Protein AF-A2BXQ2-F1 (afdb_monomer)

Nearest PDB structures (foldseek):
  4jg4-assembly1_A  TM=8.220E-01  e=1.519E-06  Bacillus subtilis
  1a6f-assembly1_A  TM=8.196E-01  e=1.125E-05  Bacillus subtilis
  7uo5-assembly1_A  TM=8.540E-01  e=4.092E-05  Escherichia coli
  8ovf-assembly1_B  TM=4.766E-01  e=2.556E+00  Homo sapiens
  8emh-assembly1_F  TM=3.562E-01  e=4.017E+00  Acinetobacter sp. NEB 394

Radius of gyration: 14.32 Å; Cα contacts (8 Å, |Δi|>4): 180; chains: 1; bounding box: 38×28×38 Å

Solvent-accessible surface area (backbone atoms only — not comparable to full-atom values): 7393 Å² total; per-residue (Å²): 112,80,80,54,76,64,36,52,51,73,60,71,70,54,52,54,47,38,75,74,63,34,53,74,49,81,56,95,52,37,33,41,33,41,22,73,51,60,49,70,61,36,47,75,68,75,41,77,68,55,53,47,28,38,22,43,35,77,47,70,49,65,74,55,37,81,50,64,66,58,49,50,50,53,48,40,53,55,46,37,54,47,58,76,72,50,60,75,90,68,34,75,42,44,33,33,40,40,37,39,50,44,64,63,98,61,93,90,40,67,68,59,50,49,53,52,51,50,49,51,43,60,74,66,45,77,74,72,126

pLDDT: mean 88.15, std 9.8, range [51.59, 97.62]

Sequence (129 aa):
MALPKAMRLKGHRTFDYIHKNSEKYYGKLMTFKIARSNPKILISHKNFNSLNNFKIAIAISKKVSKKAVVRNKIRRLLQDYFLKNFRKDKNHKPYWLLVNLKSSDSCNYESKLLQEFQHLIFKSGLLND

InterPro domains:
  IPR000100 Ribonuclease P [MF_00227] (3-127)
  IPR000100 Ribonuclease P [PF00825] (3-122)
  IPR000100 Ribonuclease P [PTHR33992] (2-109)
  IPR000100 Ribonuclease P [TIGR00188] (26-123)
  IPR014721 Small ribosomal subunit protein uS5 domain 2-type fold, subgroup [G3DSA:3.30.230.10] (1-128)
  IPR020568 Ribosomal protein uS5 domain 2-type superfamily [SSF54211] (1-127)

Structure (mmCIF, N/CA/C/O backbone):
data_AF-A2BXQ2-F1
#
_entry.id   AF-A2BXQ2-F1
#
loop_
_atom_site.group_PDB
_atom_site.id
_atom_site.type_symbol
_atom_site.label_atom_id
_atom_site.label_alt_id
_atom_site.label_comp_id
_atom_site.label_asym_id
_atom_site.label_entity_id
_atom_site.label_seq_id
_atom_site.pdbx_PDB_ins_code
_atom_site.Cartn_x
_atom_site.Cartn_y
_atom_site.Cartn_z
_atom_site.occupancy
_atom_site.B_iso_or_equiv
_atom_site.auth_seq_id
_atom_site.auth_comp_id
_atom_site.auth_asym_id
_atom_site.auth_atom_id
_atom_site.pdbx_PDB_model_num
ATOM 1 N N . MET A 1 1 ? 11.908 -16.277 0.847 1.00 65.25 1 MET A N 1
ATOM 2 C CA . MET A 1 1 ? 10.710 -17.151 1.012 1.00 65.25 1 MET A CA 1
ATOM 3 C C . MET A 1 1 ? 9.428 -16.439 0.561 1.00 65.25 1 MET A C 1
ATOM 5 O O . MET A 1 1 ? 9.457 -15.231 0.368 1.00 65.25 1 MET A O 1
ATOM 9 N N . ALA A 1 2 ? 8.307 -17.148 0.358 1.00 83.12 2 ALA A N 1
ATOM 10 C CA . ALA A 1 2 ? 7.007 -16.511 0.093 1.00 83.12 2 ALA A CA 1
ATOM 11 C C . ALA A 1 2 ? 6.249 -16.232 1.404 1.00 83.12 2 ALA A C 1
ATOM 13 O O . ALA A 1 2 ? 6.261 -17.066 2.306 1.00 83.12 2 ALA A O 1
ATOM 14 N N . LEU A 1 3 ? 5.533 -15.102 1.488 1.00 88.00 3 LEU A N 1
ATOM 15 C CA . LEU A 1 3 ? 4.694 -14.760 2.648 1.00 88.00 3 LEU A CA 1
ATOM 16 C C . LEU A 1 3 ? 3.687 -15.892 2.955 1.00 88.00 3 LEU A C 1
ATOM 18 O O . LEU A 1 3 ? 2.972 -16.286 2.029 1.00 88.00 3 LEU A O 1
ATOM 22 N N . PRO A 1 4 ? 3.573 -16.418 4.190 1.00 88.94 4 PRO A N 1
ATOM 23 C CA . PRO A 1 4 ? 2.600 -17.458 4.534 1.00 88.94 4 PRO A CA 1
ATOM 24 C C . PRO A 1 4 ? 1.153 -17.026 4.278 1.00 88.94 4 PRO A C 1
ATOM 26 O O . PRO A 1 4 ? 0.812 -15.855 4.434 1.00 88.94 4 PRO A O 1
ATOM 29 N N . LYS A 1 5 ? 0.270 -17.971 3.918 1.00 87.56 5 LYS A N 1
ATOM 30 C CA . LYS A 1 5 ? -1.137 -17.678 3.571 1.00 87.56 5 LYS A CA 1
ATOM 31 C C . LYS A 1 5 ? -1.878 -16.926 4.686 1.00 87.56 5 LYS A C 1
ATOM 33 O O . LYS A 1 5 ? -2.606 -15.989 4.376 1.00 87.56 5 LYS A O 1
ATOM 38 N N . ALA A 1 6 ? -1.636 -17.279 5.950 1.00 86.50 6 ALA A N 1
ATOM 39 C CA . ALA A 1 6 ? -2.252 -16.644 7.119 1.00 86.50 6 ALA A CA 1
ATOM 40 C C . ALA A 1 6 ? -1.913 -15.146 7.261 1.00 86.50 6 ALA A C 1
ATOM 42 O O . ALA A 1 6 ? -2.723 -14.374 7.766 1.00 86.50 6 ALA A O 1
ATOM 43 N N . MET A 1 7 ? -0.753 -14.722 6.757 1.00 89.50 7 MET A N 1
ATOM 44 C CA . MET A 1 7 ? -0.264 -13.342 6.854 1.00 89.50 7 MET A CA 1
ATOM 45 C C . MET A 1 7 ? -0.556 -12.525 5.590 1.00 89.50 7 MET A C 1
ATOM 47 O O . MET A 1 7 ? -0.261 -11.336 5.540 1.00 89.50 7 MET A O 1
ATOM 51 N N . ARG A 1 8 ? -1.115 -13.138 4.538 1.00 91.31 8 ARG A N 1
ATOM 52 C CA . ARG A 1 8 ? -1.452 -12.434 3.294 1.00 91.31 8 ARG A CA 1
ATOM 53 C C . ARG A 1 8 ? -2.752 -11.661 3.475 1.00 91.31 8 ARG A C 1
ATOM 55 O O . ARG A 1 8 ? -3.802 -12.263 3.697 1.00 91.31 8 ARG A O 1
ATOM 62 N N . LEU A 1 9 ? -2.697 -10.351 3.276 1.00 91.56 9 LEU A N 1
ATOM 63 C CA . LEU A 1 9 ? -3.893 -9.536 3.101 1.00 91.56 9 LEU A CA 1
ATOM 64 C C . LEU A 1 9 ? -4.362 -9.592 1.635 1.00 91.56 9 LEU A C 1
ATOM 66 O O . LEU A 1 9 ? -3.551 -9.449 0.716 1.00 91.56 9 LEU A O 1
ATOM 70 N N . LYS A 1 10 ? -5.659 -9.831 1.408 1.00 88.56 10 LYS A N 1
ATOM 71 C CA . LYS A 1 10 ? -6.259 -9.979 0.073 1.00 88.56 10 LYS A CA 1
ATOM 72 C C . LYS A 1 10 ? -7.701 -9.472 0.042 1.00 88.56 10 LYS A C 1
ATOM 74 O O . LYS A 1 10 ? -8.412 -9.601 1.030 1.00 88.56 10 LYS A O 1
ATOM 79 N N . GLY A 1 11 ? -8.144 -9.063 -1.148 1.00 89.69 11 GLY A N 1
ATOM 80 C CA . GLY A 1 11 ? -9.542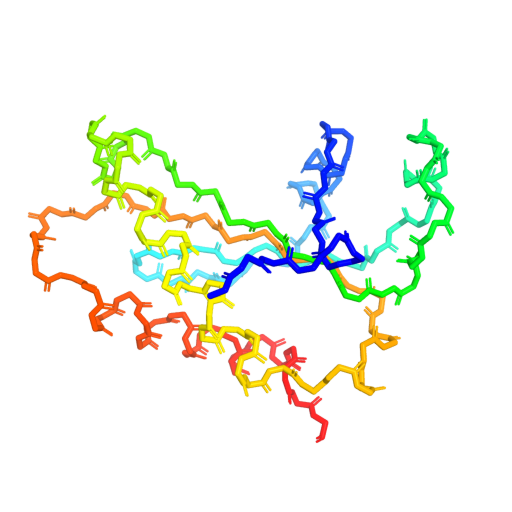 -8.749 -1.456 1.00 89.69 11 GLY A CA 1
ATOM 81 C C . GLY A 1 11 ? -9.806 -7.248 -1.518 1.00 89.69 11 GLY A C 1
ATOM 82 O O . GLY A 1 11 ? -9.347 -6.502 -0.657 1.00 89.69 11 GLY A O 1
ATOM 83 N N . HIS A 1 12 ? -10.559 -6.810 -2.530 1.00 92.19 12 HIS A N 1
ATOM 84 C CA . HIS A 1 12 ? -10.871 -5.396 -2.779 1.00 92.19 12 HIS A CA 1
ATOM 85 C C . HIS A 1 12 ? -11.418 -4.688 -1.532 1.00 92.19 12 HIS A C 1
ATOM 87 O O . HIS A 1 12 ? -10.875 -3.672 -1.113 1.00 92.19 12 HIS A O 1
ATOM 93 N N . ARG A 1 13 ? -12.392 -5.306 -0.848 1.00 94.25 13 ARG A N 1
ATOM 94 C CA . ARG A 1 13 ? -13.000 -4.764 0.379 1.00 94.25 13 ARG A CA 1
ATOM 95 C C . ARG A 1 13 ? -11.990 -4.537 1.506 1.00 94.25 13 ARG A C 1
ATOM 97 O O . ARG A 1 13 ? -12.132 -3.583 2.263 1.00 94.25 13 ARG A O 1
ATOM 104 N N . THR A 1 14 ? -10.962 -5.386 1.625 1.00 93.75 14 THR A N 1
ATOM 105 C CA . THR A 1 14 ? -9.894 -5.169 2.618 1.00 93.75 14 THR A CA 1
ATOM 106 C C . THR A 1 14 ? -9.044 -3.948 2.275 1.00 93.75 14 THR A C 1
ATOM 108 O O . THR A 1 14 ? -8.694 -3.183 3.170 1.00 93.75 14 THR A O 1
ATOM 111 N N . PHE A 1 15 ? -8.759 -3.722 0.989 1.00 95.44 15 PHE A N 1
ATOM 112 C CA . PHE A 1 15 ? -7.998 -2.559 0.539 1.00 95.44 15 PHE A CA 1
ATOM 113 C C . PHE A 1 15 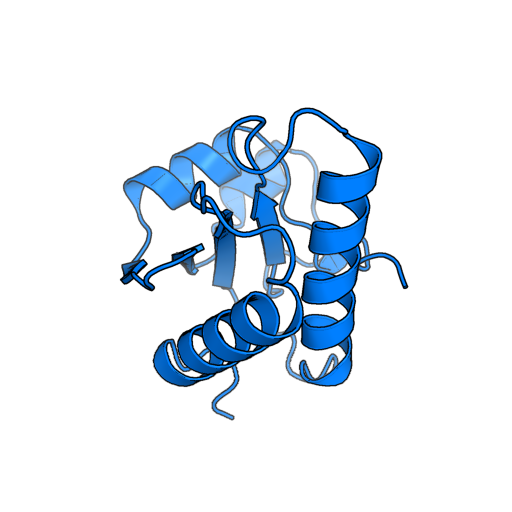? -8.803 -1.266 0.673 1.00 95.44 15 PHE A C 1
ATOM 115 O O . PHE A 1 15 ? -8.265 -0.291 1.196 1.00 95.44 15 PHE A O 1
ATOM 122 N N . ASP A 1 16 ? -10.088 -1.271 0.307 1.00 96.31 16 ASP A N 1
ATOM 123 C CA . ASP A 1 16 ? -10.991 -0.131 0.519 1.00 96.31 16 ASP A CA 1
ATOM 124 C C . ASP A 1 16 ? -11.066 0.251 1.993 1.00 96.31 16 ASP A C 1
ATOM 126 O O . ASP A 1 16 ? -10.949 1.423 2.354 1.00 96.31 16 ASP A O 1
ATOM 130 N N . TYR A 1 17 ? -11.232 -0.755 2.855 1.00 96.88 17 TYR A N 1
ATOM 131 C CA . TYR A 1 17 ? -11.290 -0.560 4.292 1.00 96.88 17 TYR A CA 1
ATOM 132 C C . TYR A 1 17 ? -10.010 0.090 4.817 1.00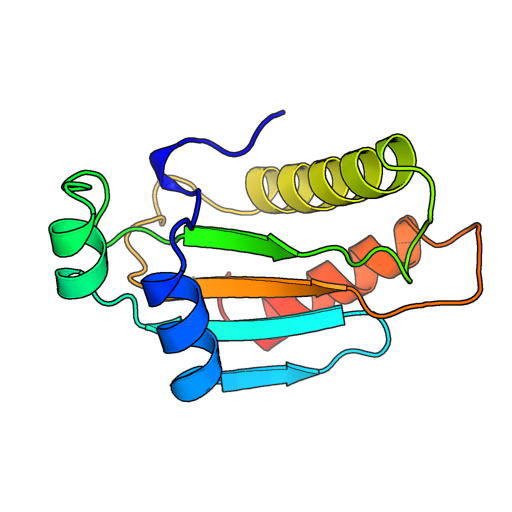 96.88 17 TYR A C 1
ATOM 134 O O . TYR A 1 17 ? -10.092 1.094 5.522 1.00 96.88 17 TYR A O 1
ATOM 142 N N . ILE A 1 18 ? -8.837 -0.413 4.423 1.00 97.25 18 ILE A N 1
ATOM 143 C CA . ILE A 1 18 ? -7.558 0.197 4.804 1.00 97.25 18 ILE A CA 1
ATOM 144 C C . ILE A 1 18 ? -7.459 1.619 4.266 1.00 97.25 18 ILE A C 1
ATOM 146 O O . ILE A 1 18 ? -7.056 2.516 4.989 1.00 97.25 18 ILE A O 1
ATOM 150 N N . HIS A 1 19 ? -7.830 1.866 3.012 1.00 96.31 19 HIS A N 1
ATOM 151 C CA . HIS A 1 19 ? -7.748 3.205 2.438 1.00 96.31 19 HIS A CA 1
ATOM 152 C C . HIS A 1 19 ? -8.581 4.247 3.191 1.00 96.31 19 HIS A C 1
ATOM 154 O O . HIS A 1 19 ? -8.144 5.397 3.257 1.00 96.31 19 HIS A O 1
ATOM 160 N N . LYS A 1 20 ? -9.717 3.839 3.767 1.00 97.06 20 LYS A N 1
ATOM 161 C CA . LYS A 1 20 ? -10.623 4.707 4.529 1.00 97.06 20 LYS A CA 1
ATOM 162 C C . LYS A 1 20 ? -10.264 4.827 6.014 1.00 97.06 20 LYS A C 1
ATOM 164 O O . LYS A 1 20 ? -10.436 5.900 6.572 1.00 97.06 20 LYS A O 1
ATOM 169 N N . ASN A 1 21 ? -9.770 3.758 6.642 1.00 97.25 21 ASN A N 1
ATOM 170 C CA . ASN A 1 21 ? -9.669 3.658 8.108 1.00 97.25 21 ASN A CA 1
ATOM 171 C C . ASN A 1 21 ? -8.229 3.577 8.635 1.00 97.25 21 ASN A C 1
ATOM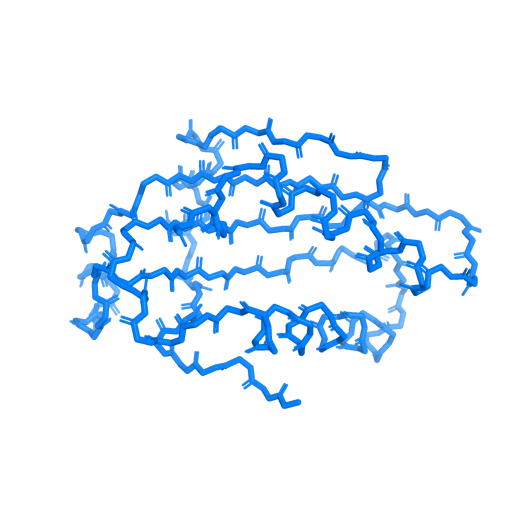 173 O O . ASN A 1 21 ? -8.031 3.339 9.822 1.00 97.25 21 ASN A O 1
ATOM 177 N N . SER A 1 22 ? -7.217 3.688 7.770 1.00 96.81 22 SER A N 1
ATOM 178 C CA . SER A 1 22 ? -5.829 3.528 8.201 1.00 96.81 22 SER A CA 1
ATOM 179 C C . SER A 1 22 ? -5.208 4.799 8.758 1.00 96.81 22 SER A C 1
ATOM 181 O O . SER A 1 22 ? -5.285 5.853 8.119 1.00 96.81 22 SER A O 1
ATOM 183 N N . GLU A 1 23 ? -4.393 4.631 9.790 1.00 96.50 23 GLU A N 1
ATOM 184 C CA . GLU A 1 23 ? -3.302 5.545 10.096 1.00 96.50 23 GLU A CA 1
ATOM 185 C C . GLU A 1 23 ? -2.206 5.430 9.032 1.00 96.50 23 GLU A C 1
ATOM 187 O O . GLU A 1 23 ? -1.913 4.345 8.509 1.00 96.50 23 GLU A O 1
ATOM 192 N N . LYS A 1 24 ? -1.620 6.570 8.663 1.00 97.31 24 LYS A N 1
ATOM 193 C CA . LYS A 1 24 ? -0.663 6.667 7.559 1.00 97.31 24 LYS A CA 1
ATOM 194 C C . LYS A 1 24 ? 0.699 7.082 8.087 1.00 97.31 24 LYS A C 1
ATOM 196 O O . LYS A 1 24 ? 0.841 8.167 8.638 1.00 97.31 24 LYS A O 1
ATOM 201 N N . TYR A 1 25 ? 1.712 6.272 7.808 1.00 97.00 25 TYR A N 1
ATOM 202 C CA . TYR A 1 25 ? 3.103 6.623 8.068 1.00 97.00 25 TYR A CA 1
ATOM 203 C C . TYR A 1 25 ? 3.796 6.860 6.738 1.00 97.00 25 TYR A C 1
ATOM 205 O O . TYR A 1 25 ? 3.973 5.947 5.923 1.00 97.00 25 TYR A O 1
ATOM 213 N N . TYR A 1 26 ? 4.144 8.116 6.499 1.00 95.75 26 TYR A N 1
ATOM 214 C CA . TYR A 1 26 ? 4.816 8.532 5.283 1.00 95.75 26 TYR A CA 1
ATOM 215 C C . TYR A 1 26 ? 6.320 8.396 5.456 1.00 95.75 26 TYR A C 1
ATOM 217 O O . TYR A 1 26 ? 6.898 8.948 6.391 1.00 95.75 26 TYR A O 1
ATOM 225 N N . GLY A 1 27 ? 6.945 7.700 4.518 1.00 93.25 27 GLY A N 1
ATOM 226 C CA . GLY A 1 27 ? 8.361 7.849 4.251 1.00 93.25 27 GLY A CA 1
ATOM 227 C C . GLY A 1 27 ? 8.581 8.456 2.865 1.00 93.25 27 GLY A C 1
ATOM 228 O O . GLY A 1 27 ? 7.629 8.784 2.133 1.00 93.25 27 GLY A O 1
ATOM 229 N N . LYS A 1 28 ? 9.847 8.660 2.511 1.00 91.88 28 LYS A N 1
ATOM 230 C CA . LYS A 1 28 ? 10.235 9.275 1.241 1.00 91.88 28 LYS A CA 1
ATOM 231 C C . LYS A 1 28 ? 9.866 8.374 0.062 1.00 91.88 28 LYS A C 1
ATOM 233 O O . LYS A 1 28 ? 9.474 8.866 -0.992 1.00 91.88 28 LYS A O 1
ATOM 238 N N . LEU A 1 29 ? 9.947 7.064 0.246 1.00 92.44 29 LEU A N 1
ATOM 239 C CA . LEU A 1 29 ? 9.980 6.081 -0.829 1.00 92.44 29 LEU A CA 1
ATOM 240 C C . LEU A 1 29 ? 8.878 5.030 -0.680 1.00 92.44 29 LEU A C 1
ATOM 242 O O . LEU A 1 29 ? 8.560 4.314 -1.631 1.00 92.44 29 LEU A O 1
ATOM 246 N N . MET A 1 30 ? 8.226 4.975 0.478 1.00 94.69 30 MET A N 1
ATOM 247 C CA . MET A 1 30 ? 6.999 4.217 0.666 1.00 94.69 30 MET A CA 1
ATOM 248 C C . MET A 1 30 ? 6.035 4.878 1.652 1.00 94.69 30 MET A C 1
ATOM 250 O O . MET A 1 30 ? 6.277 5.936 2.231 1.00 94.69 30 MET A O 1
ATOM 254 N N . THR A 1 31 ? 4.853 4.294 1.787 1.00 96.12 31 THR A N 1
ATOM 255 C CA . THR A 1 31 ? 3.861 4.704 2.780 1.00 96.12 31 THR A CA 1
ATOM 256 C C . THR A 1 31 ? 3.231 3.471 3.382 1.00 96.12 31 THR A C 1
ATOM 258 O O . THR A 1 31 ? 2.804 2.573 2.650 1.00 96.12 31 THR A O 1
ATOM 261 N N . PHE A 1 32 ? 3.162 3.443 4.706 1.00 97.00 32 PHE A N 1
ATOM 262 C CA . PHE A 1 32 ? 2.430 2.424 5.438 1.00 97.00 32 PHE A CA 1
ATOM 263 C C . PHE A 1 32 ? 1.031 2.937 5.717 1.00 97.00 32 PHE A C 1
ATOM 265 O O . PHE A 1 32 ? 0.846 4.081 6.125 1.00 97.00 32 PHE A O 1
ATOM 272 N N . LYS A 1 33 ? 0.051 2.079 5.474 1.00 97.62 33 LYS A N 1
ATOM 273 C CA . LYS A 1 33 ? -1.331 2.263 5.891 1.00 97.62 33 LYS A CA 1
ATOM 274 C C . LYS A 1 33 ? -1.656 1.134 6.853 1.00 97.62 33 LYS A C 1
ATOM 276 O O . LYS A 1 33 ? -1.651 -0.023 6.432 1.00 97.62 33 LYS A O 1
ATOM 281 N N . ILE A 1 34 ? -1.882 1.467 8.116 1.00 95.62 34 ILE A N 1
ATOM 282 C CA . ILE A 1 34 ? -2.141 0.501 9.181 1.00 95.62 34 ILE A CA 1
ATOM 283 C C . ILE A 1 34 ? -3.560 0.706 9.677 1.00 95.62 34 ILE A C 1
ATOM 285 O O . ILE A 1 34 ? -3.939 1.818 10.018 1.00 95.62 34 ILE A O 1
ATOM 289 N N . ALA A 1 35 ? -4.351 -0.359 9.690 1.00 95.38 35 ALA A N 1
ATOM 290 C CA . ALA A 1 35 ? -5.706 -0.340 10.222 1.00 95.38 35 ALA A CA 1
ATOM 291 C C . ALA A 1 35 ? -5.918 -1.555 11.121 1.00 95.38 35 ALA A C 1
ATOM 293 O O . ALA A 1 35 ? -5.344 -2.619 10.870 1.00 95.38 35 ALA A O 1
ATOM 294 N N . ARG A 1 36 ? -6.772 -1.429 12.138 1.00 93.31 36 ARG A N 1
ATOM 295 C CA . ARG A 1 36 ? -7.229 -2.593 12.905 1.00 93.31 36 ARG A CA 1
ATOM 296 C C . ARG A 1 36 ? -7.926 -3.575 11.962 1.00 93.31 36 ARG A C 1
ATOM 298 O O . ARG A 1 36 ? -8.661 -3.174 11.067 1.00 93.31 36 ARG A O 1
ATOM 305 N N . SER A 1 37 ? -7.694 -4.870 12.126 1.00 91.94 37 SER A N 1
ATOM 306 C CA . SER A 1 37 ? -8.334 -5.890 11.305 1.00 91.94 37 SER A CA 1
ATOM 307 C C . SER A 1 37 ? -9.845 -5.864 11.504 1.00 91.94 37 SER A C 1
ATOM 309 O O . SER A 1 37 ? -10.317 -5.749 12.635 1.00 91.94 37 SER A O 1
ATOM 311 N N . ASN A 1 38 ? -10.596 -6.068 10.424 1.00 92.75 38 ASN A N 1
ATOM 312 C CA . ASN A 1 38 ? -12.043 -6.228 10.473 1.00 92.75 38 ASN A CA 1
ATOM 313 C C . ASN A 1 38 ? -12.432 -7.660 10.052 1.00 92.75 38 ASN A C 1
ATOM 315 O O . ASN A 1 38 ? -12.529 -7.939 8.849 1.00 92.75 38 ASN A O 1
ATOM 319 N N . PRO A 1 39 ? -12.670 -8.578 11.012 1.00 90.00 39 PRO A N 1
ATOM 320 C CA . PRO A 1 39 ? -13.025 -9.965 10.720 1.00 90.00 39 PRO A CA 1
ATOM 321 C C . PRO A 1 39 ? -14.251 -10.111 9.817 1.00 90.00 39 PRO A C 1
ATOM 323 O O . PRO A 1 39 ? -14.260 -10.994 8.964 1.00 90.00 39 PRO A O 1
ATOM 326 N N . LYS A 1 40 ? -15.245 -9.212 9.919 1.00 92.19 40 LYS A N 1
ATOM 327 C CA . LYS A 1 40 ? -16.464 -9.253 9.087 1.00 92.19 40 LYS A CA 1
ATOM 328 C C . LYS A 1 40 ? -16.128 -9.211 7.592 1.00 92.19 40 LYS A C 1
ATOM 330 O O . LYS A 1 40 ? -16.738 -9.920 6.795 1.00 92.19 40 LYS A O 1
ATOM 335 N N . ILE A 1 41 ? -15.110 -8.437 7.209 1.00 92.25 41 ILE A N 1
ATOM 336 C CA . ILE A 1 41 ? -14.661 -8.356 5.814 1.00 92.25 41 ILE A CA 1
ATOM 337 C C . ILE A 1 41 ? -14.015 -9.677 5.376 1.00 92.25 41 ILE A C 1
ATOM 339 O O . ILE A 1 41 ? -14.307 -10.158 4.282 1.00 92.25 41 ILE A O 1
ATOM 343 N N . LEU A 1 42 ? -13.177 -10.292 6.216 1.00 88.50 42 LEU A N 1
ATOM 344 C CA . LEU A 1 42 ? -12.538 -11.579 5.902 1.00 88.50 42 LEU A CA 1
ATOM 345 C C . LEU A 1 42 ? -13.561 -12.715 5.795 1.00 88.50 42 LEU A C 1
ATOM 347 O O . LEU A 1 42 ? -13.500 -13.505 4.852 1.00 88.50 42 LEU A O 1
ATOM 351 N N . ILE A 1 43 ? -14.540 -12.740 6.700 1.00 88.81 43 ILE A N 1
ATOM 352 C CA . ILE A 1 43 ? -15.668 -13.678 6.680 1.00 88.81 43 ILE A CA 1
ATOM 353 C C . ILE A 1 43 ? -16.467 -13.528 5.382 1.00 88.81 43 ILE A C 1
ATOM 355 O O . ILE A 1 43 ? -16.790 -14.528 4.748 1.00 88.81 43 ILE A O 1
ATOM 359 N N . SER A 1 44 ? -16.697 -12.295 4.909 1.00 88.00 44 SER A N 1
ATOM 360 C CA . SER A 1 44 ? -17.376 -12.061 3.623 1.00 88.00 44 SER A CA 1
ATOM 361 C C . SER A 1 44 ? -16.622 -12.633 2.411 1.00 88.00 44 SER A C 1
ATOM 363 O O . SER A 1 44 ? -17.222 -12.902 1.374 1.00 88.00 44 SER A O 1
ATOM 365 N N . HIS A 1 45 ? -15.315 -12.873 2.549 1.00 84.25 45 HIS A N 1
ATOM 366 C CA . HIS A 1 45 ? -14.483 -13.560 1.560 1.00 84.25 45 HIS A CA 1
ATOM 367 C C . HIS A 1 45 ? -14.369 -15.075 1.808 1.00 84.25 45 HIS A C 1
ATOM 369 O O . HIS A 1 45 ? -13.502 -15.718 1.216 1.00 84.25 45 HIS A O 1
ATOM 375 N N . LYS A 1 46 ? -15.199 -15.647 2.693 1.00 84.50 46 LYS A N 1
ATOM 376 C CA . LYS A 1 46 ? -15.117 -17.043 3.162 1.00 84.50 46 LYS A CA 1
ATOM 377 C C . LYS A 1 46 ? -13.734 -17.398 3.731 1.00 84.50 46 LYS A C 1
ATOM 379 O O . LYS A 1 46 ? -13.298 -18.545 3.673 1.00 84.50 46 LYS A O 1
ATOM 384 N N . ASN A 1 47 ? -13.008 -16.406 4.254 1.00 81.00 47 ASN A N 1
ATOM 385 C CA . ASN A 1 47 ? -11.697 -16.599 4.859 1.00 81.00 47 ASN A CA 1
ATOM 386 C C . ASN A 1 47 ? -11.826 -16.586 6.381 1.00 81.00 47 ASN A C 1
ATOM 388 O O . ASN A 1 47 ? -11.686 -15.543 7.013 1.00 81.00 47 ASN A O 1
ATOM 392 N N . PHE A 1 48 ? -12.083 -17.759 6.948 1.00 81.44 48 PHE A N 1
ATOM 393 C CA . PHE A 1 48 ? -12.236 -17.962 8.392 1.00 81.44 48 PHE A CA 1
ATOM 394 C C . PHE A 1 48 ? -10.902 -18.175 9.112 1.00 81.44 48 PHE A C 1
ATOM 396 O O . PHE A 1 48 ? -10.832 -18.167 10.337 1.00 81.44 48 PHE A O 1
ATOM 403 N N . ASN A 1 49 ? -9.817 -18.337 8.357 1.00 78.62 49 ASN A N 1
ATOM 404 C CA . ASN A 1 49 ? -8.521 -18.635 8.935 1.00 78.62 49 ASN A CA 1
ATOM 405 C C . ASN A 1 49 ? -7.865 -17.345 9.414 1.00 78.62 49 ASN A C 1
ATOM 407 O O . ASN A 1 49 ? -7.769 -16.371 8.659 1.00 78.62 49 ASN A O 1
ATOM 411 N N . SER A 1 50 ? -7.247 -17.380 10.598 1.00 80.19 50 SER A N 1
ATOM 412 C CA . SER A 1 50 ? -6.344 -16.319 11.072 1.00 80.19 50 SER A CA 1
ATOM 413 C C . SER A 1 50 ? -6.999 -14.924 11.063 1.00 80.19 50 SER A C 1
ATOM 415 O O . SER A 1 50 ? -6.417 -13.963 10.552 1.00 80.19 50 SER A O 1
ATOM 417 N N . LEU A 1 51 ? -8.249 -14.837 11.539 1.00 83.38 51 LEU A N 1
ATOM 418 C CA . LEU A 1 51 ? -9.058 -13.608 11.540 1.00 83.38 51 LEU A CA 1
ATOM 419 C C . LEU A 1 51 ? -8.435 -12.492 12.387 1.00 83.38 51 LEU A C 1
ATOM 421 O O . LEU A 1 51 ? -8.481 -11.332 11.986 1.00 83.38 51 LEU A O 1
ATOM 425 N N . ASN A 1 52 ? -7.810 -12.872 13.502 1.00 83.50 52 ASN A N 1
ATOM 426 C CA . ASN A 1 52 ? -7.179 -11.963 14.462 1.00 83.50 52 ASN A CA 1
ATOM 427 C C . ASN A 1 52 ? -5.668 -11.831 14.245 1.00 83.50 52 ASN A C 1
ATOM 429 O O . ASN A 1 52 ? -4.968 -11.274 15.087 1.00 83.50 52 ASN A O 1
ATOM 433 N N . ASN A 1 53 ? -5.156 -12.369 13.138 1.00 87.50 53 ASN A N 1
ATOM 434 C CA . ASN A 1 53 ? -3.732 -12.336 12.870 1.00 87.50 53 ASN A CA 1
ATOM 435 C C . ASN A 1 53 ? -3.330 -11.058 12.152 1.00 87.50 53 ASN A C 1
ATOM 437 O O . ASN A 1 53 ? -4.102 -10.496 11.365 1.00 87.50 53 ASN A O 1
ATOM 441 N N . PHE A 1 54 ? -2.061 -10.700 12.318 1.00 90.31 54 PHE A N 1
ATOM 442 C CA . PHE A 1 54 ? -1.467 -9.652 11.518 1.00 90.31 54 PHE A CA 1
ATOM 443 C C . PHE A 1 54 ? -1.436 -10.078 10.047 1.00 90.31 54 PHE A C 1
ATOM 445 O O . PHE A 1 54 ? -1.023 -11.191 9.693 1.00 90.31 54 PHE A O 1
ATOM 452 N N . LYS A 1 55 ? -1.880 -9.182 9.162 1.00 92.31 55 LYS A N 1
ATOM 453 C CA . LYS A 1 55 ? -1.839 -9.402 7.711 1.00 92.31 55 LYS A CA 1
ATOM 454 C C . LYS A 1 55 ? -1.163 -8.239 7.012 1.00 92.31 55 LYS A C 1
ATOM 456 O O . LYS A 1 55 ? -1.399 -7.083 7.338 1.00 92.31 55 LYS A O 1
ATOM 461 N N . ILE A 1 56 ? -0.373 -8.548 5.993 1.00 94.00 56 ILE A N 1
ATOM 462 C CA . ILE A 1 56 ? 0.370 -7.564 5.214 1.00 94.00 56 ILE A CA 1
ATOM 463 C C . ILE A 1 56 ? 0.116 -7.727 3.715 1.00 94.00 56 ILE A C 1
ATOM 465 O O . ILE A 1 56 ? 0.022 -8.839 3.183 1.00 94.00 56 ILE A O 1
ATOM 469 N N . ALA A 1 57 ? 0.038 -6.595 3.023 1.00 95.81 57 ALA A N 1
ATOM 470 C CA . ALA A 1 57 ? 0.126 -6.493 1.575 1.00 95.81 57 ALA A CA 1
ATOM 471 C C . ALA A 1 57 ? 1.205 -5.480 1.180 1.00 95.81 57 ALA A C 1
ATOM 473 O O . ALA A 1 57 ? 1.316 -4.408 1.767 1.00 95.81 57 ALA A O 1
ATOM 474 N N . ILE A 1 58 ? 1.976 -5.813 0.142 1.00 95.44 58 ILE A N 1
ATOM 475 C CA . ILE A 1 58 ? 2.996 -4.926 -0.429 1.00 95.44 58 ILE A CA 1
ATOM 476 C C . ILE A 1 58 ? 2.622 -4.616 -1.878 1.00 95.44 58 ILE A C 1
ATOM 478 O O . ILE A 1 58 ? 2.756 -5.457 -2.782 1.00 95.44 58 ILE A O 1
ATOM 482 N N . ALA A 1 59 ? 2.138 -3.396 -2.080 1.00 94.44 59 ALA A N 1
ATOM 483 C CA . ALA A 1 59 ? 1.734 -2.838 -3.354 1.00 94.44 59 ALA A CA 1
ATOM 484 C C . ALA A 1 59 ? 2.900 -2.074 -3.993 1.00 94.44 59 ALA A C 1
ATOM 486 O O . ALA A 1 59 ? 3.480 -1.151 -3.420 1.00 94.44 59 ALA A O 1
ATOM 487 N N . ILE A 1 60 ? 3.242 -2.474 -5.216 1.00 92.88 60 ILE A N 1
ATOM 488 C CA . ILE A 1 60 ? 4.348 -1.904 -5.986 1.00 92.88 60 ILE A CA 1
ATOM 489 C C . ILE A 1 60 ? 3.791 -1.525 -7.347 1.00 92.88 60 ILE A C 1
ATOM 491 O O . ILE A 1 60 ? 3.412 -2.399 -8.133 1.00 92.88 60 ILE A O 1
ATOM 495 N N . SER A 1 61 ? 3.703 -0.223 -7.599 1.00 90.00 61 SER A N 1
ATOM 496 C CA . SER A 1 61 ? 3.116 0.304 -8.827 1.00 90.00 61 SER A CA 1
ATOM 497 C C . SER A 1 61 ? 4.033 0.084 -10.036 1.00 90.00 61 SER A C 1
ATOM 499 O O . SER A 1 61 ? 5.242 -0.115 -9.905 1.00 90.00 61 SER A O 1
ATOM 501 N N . LYS A 1 62 ? 3.468 0.178 -11.246 1.00 91.19 62 LYS A N 1
ATOM 502 C CA . LYS A 1 62 ? 4.249 0.179 -12.498 1.00 91.19 62 LYS A CA 1
ATOM 503 C C . LYS A 1 62 ? 5.190 1.392 -12.617 1.00 91.19 62 LYS A C 1
ATOM 505 O O . LYS A 1 62 ? 6.070 1.357 -13.471 1.00 91.19 62 LYS A O 1
ATOM 510 N N . LYS A 1 63 ? 5.006 2.439 -11.797 1.00 88.75 63 LYS A N 1
ATOM 511 C CA . LYS A 1 63 ? 5.882 3.623 -11.767 1.00 88.75 63 LYS A CA 1
ATOM 512 C C . LYS A 1 63 ? 7.248 3.298 -11.153 1.00 88.75 63 LYS A C 1
ATOM 514 O O . LYS A 1 63 ? 8.250 3.769 -11.653 1.00 88.75 63 LYS A O 1
ATOM 519 N N . VAL A 1 64 ? 7.288 2.393 -10.169 1.00 88.81 64 VAL A N 1
ATOM 520 C CA . VAL A 1 64 ? 8.542 1.910 -9.555 1.00 88.81 64 VAL A CA 1
ATOM 521 C C . VAL A 1 64 ? 9.425 1.184 -10.572 1.00 88.81 64 VAL A C 1
ATOM 523 O O . VAL A 1 64 ? 10.637 1.328 -10.581 1.00 88.81 64 VAL A O 1
ATOM 526 N N . SER A 1 65 ? 8.819 0.351 -11.419 1.00 89.75 65 SER A N 1
ATOM 527 C CA . SER A 1 65 ? 9.509 -0.289 -12.536 1.00 89.75 65 SER A CA 1
ATOM 528 C C . SER A 1 65 ? 8.493 -0.858 -13.511 1.00 89.75 65 SER A C 1
ATOM 530 O O . SER A 1 65 ? 7.507 -1.486 -13.101 1.00 89.75 65 SER A O 1
ATOM 532 N N . LYS A 1 66 ? 8.762 -0.729 -14.812 1.00 89.88 66 LYS A N 1
ATOM 533 C CA . LYS A 1 66 ? 7.979 -1.401 -15.858 1.00 89.88 66 LYS A CA 1
ATOM 534 C C . LYS A 1 66 ? 8.184 -2.920 -15.822 1.00 89.88 66 LYS A C 1
ATOM 536 O O . LYS A 1 66 ? 7.228 -3.670 -16.030 1.00 89.88 66 LYS A O 1
ATOM 541 N N . LYS A 1 67 ? 9.375 -3.386 -15.423 1.00 92.00 67 LYS A N 1
ATOM 542 C CA . LYS A 1 67 ? 9.723 -4.811 -15.337 1.00 92.00 67 LYS A CA 1
ATOM 543 C C . LYS A 1 67 ? 9.023 -5.474 -14.145 1.00 92.00 67 LYS A C 1
ATOM 545 O O . LYS A 1 67 ? 9.301 -5.173 -12.984 1.00 92.00 67 LYS A O 1
ATOM 550 N N . ALA A 1 68 ? 8.119 -6.416 -14.423 1.00 93.19 68 ALA A N 1
ATOM 551 C CA . ALA A 1 68 ? 7.404 -7.166 -13.385 1.00 93.19 68 ALA A CA 1
ATOM 552 C C . ALA A 1 68 ? 8.351 -7.970 -12.482 1.00 93.19 68 ALA A C 1
ATOM 554 O O . ALA A 1 68 ? 8.128 -8.036 -11.274 1.00 93.19 68 ALA A O 1
ATOM 555 N N . VAL A 1 69 ? 9.433 -8.507 -13.055 1.00 93.94 69 VAL A N 1
ATOM 556 C CA . VAL A 1 69 ? 10.481 -9.232 -12.324 1.00 93.94 69 VAL A CA 1
ATOM 557 C C . VAL A 1 69 ? 11.115 -8.348 -11.251 1.00 93.94 69 VAL A C 1
ATOM 559 O O . VAL A 1 69 ? 11.197 -8.766 -10.101 1.00 93.94 69 VAL A O 1
ATOM 562 N N . VAL A 1 70 ? 11.461 -7.099 -11.585 1.00 91.31 70 VAL A N 1
ATOM 563 C CA . VAL A 1 70 ? 12.039 -6.134 -10.632 1.00 91.31 70 VAL A CA 1
ATOM 564 C C . VAL A 1 70 ? 11.056 -5.829 -9.501 1.00 91.31 70 VAL A C 1
ATOM 566 O O . VAL A 1 70 ? 11.409 -5.937 -8.329 1.00 91.31 70 VAL A O 1
ATOM 569 N N . ARG A 1 71 ? 9.782 -5.549 -9.818 1.00 92.31 71 ARG A N 1
ATOM 570 C CA . ARG A 1 71 ? 8.749 -5.343 -8.783 1.00 92.31 71 ARG A CA 1
ATOM 571 C C . ARG A 1 71 ? 8.586 -6.577 -7.890 1.00 92.31 71 ARG A C 1
ATOM 573 O O . ARG A 1 71 ? 8.436 -6.454 -6.679 1.00 92.31 71 ARG A O 1
ATOM 580 N N . ASN A 1 72 ? 8.620 -7.776 -8.465 1.00 93.44 72 ASN A N 1
ATOM 581 C CA . ASN A 1 72 ? 8.508 -9.021 -7.709 1.00 93.44 72 ASN A CA 1
ATOM 582 C C . ASN A 1 72 ? 9.733 -9.276 -6.824 1.00 93.44 72 ASN A C 1
ATOM 584 O O . ASN A 1 72 ? 9.552 -9.731 -5.695 1.00 93.44 72 ASN A O 1
ATOM 588 N N . LYS A 1 73 ? 10.940 -8.939 -7.294 1.00 92.31 73 LYS A N 1
ATOM 589 C CA . LYS A 1 73 ? 12.176 -8.988 -6.505 1.00 92.31 73 LYS A CA 1
ATOM 590 C C . LYS A 1 73 ? 12.065 -8.086 -5.275 1.00 92.31 73 LYS A C 1
ATOM 592 O O . LYS A 1 73 ? 12.207 -8.578 -4.161 1.00 92.31 73 LYS A O 1
ATOM 597 N N . ILE A 1 74 ? 11.677 -6.822 -5.461 1.00 92.44 74 ILE A N 1
ATOM 598 C CA . ILE A 1 74 ? 11.484 -5.865 -4.358 1.00 92.44 74 ILE A CA 1
ATOM 599 C C . ILE A 1 74 ? 10.424 -6.363 -3.368 1.00 92.44 74 ILE A C 1
ATOM 601 O O . ILE A 1 74 ? 10.632 -6.336 -2.158 1.00 92.44 74 ILE A O 1
ATOM 605 N N . ARG A 1 75 ? 9.290 -6.878 -3.865 1.00 94.06 75 ARG A N 1
ATOM 606 C CA . ARG A 1 75 ? 8.247 -7.440 -2.994 1.00 94.06 75 ARG A CA 1
ATOM 607 C C . ARG A 1 75 ? 8.790 -8.565 -2.119 1.00 94.06 75 ARG A C 1
ATOM 609 O O . ARG A 1 75 ? 8.481 -8.605 -0.933 1.00 94.06 75 ARG A O 1
ATOM 616 N N . ARG A 1 76 ? 9.560 -9.479 -2.714 1.00 93.94 76 ARG A N 1
ATOM 617 C CA . ARG A 1 76 ? 10.159 -10.616 -2.007 1.00 93.94 76 ARG A CA 1
ATOM 618 C C . ARG A 1 76 ? 11.189 -10.148 -0.984 1.00 93.94 76 ARG A C 1
ATOM 620 O O . ARG A 1 76 ? 11.151 -10.654 0.125 1.00 93.94 76 ARG A O 1
ATOM 627 N N . LEU A 1 77 ? 12.021 -9.160 -1.318 1.00 92.81 77 LEU A N 1
ATOM 628 C CA . LEU A 1 77 ? 12.997 -8.564 -0.398 1.00 92.81 77 LEU A CA 1
ATOM 629 C C . LEU A 1 77 ? 12.323 -8.038 0.879 1.00 92.81 77 LEU A C 1
ATOM 631 O O . LEU A 1 77 ? 12.694 -8.426 1.983 1.00 92.81 77 LEU A O 1
ATOM 635 N N . LEU A 1 78 ? 11.284 -7.210 0.730 1.00 94.00 78 LEU A N 1
ATOM 636 C CA . LEU A 1 78 ? 10.568 -6.626 1.869 1.00 94.00 78 LEU A CA 1
ATOM 637 C C . LEU A 1 78 ? 9.808 -7.683 2.686 1.00 94.00 78 LEU A C 1
ATOM 639 O O . LEU A 1 78 ? 9.781 -7.622 3.913 1.00 94.00 78 LEU A O 1
ATOM 643 N N . GLN A 1 79 ? 9.211 -8.677 2.019 1.00 94.06 79 GLN A N 1
ATOM 644 C CA . GLN A 1 79 ? 8.562 -9.803 2.698 1.00 94.06 79 GLN A CA 1
ATOM 645 C C . GLN A 1 79 ? 9.556 -10.654 3.489 1.00 94.06 79 GLN A C 1
ATOM 647 O O . GLN A 1 79 ? 9.235 -11.075 4.595 1.00 94.06 79 GLN A O 1
ATOM 652 N N . ASP A 1 80 ? 10.735 -10.919 2.929 1.00 93.00 80 ASP A N 1
ATOM 653 C CA . ASP A 1 80 ? 11.769 -11.730 3.570 1.00 93.00 80 ASP A CA 1
ATOM 654 C C . ASP A 1 80 ? 12.305 -11.040 4.825 1.00 93.00 80 ASP A C 1
ATOM 656 O O . ASP A 1 80 ? 12.372 -11.656 5.886 1.00 93.00 80 ASP A O 1
ATOM 660 N N . TYR A 1 81 ? 12.576 -9.734 4.734 1.00 91.62 81 TYR A N 1
ATOM 661 C CA . TYR A 1 81 ? 12.936 -8.935 5.899 1.00 91.62 81 TYR A CA 1
ATOM 662 C C . TYR A 1 81 ? 11.843 -8.962 6.966 1.00 91.62 81 TYR A C 1
ATOM 664 O O . TYR A 1 81 ? 12.122 -9.249 8.128 1.00 91.62 81 TYR A O 1
ATOM 672 N N . PHE A 1 82 ? 10.591 -8.715 6.577 1.00 91.19 82 PHE A N 1
ATOM 673 C CA . PHE A 1 82 ? 9.479 -8.743 7.517 1.00 91.19 82 PHE A CA 1
ATOM 674 C C . PHE A 1 82 ? 9.379 -10.098 8.231 1.00 91.19 82 PHE A C 1
ATOM 676 O O . PHE A 1 82 ? 9.294 -10.139 9.450 1.00 91.19 82 PHE A O 1
ATOM 683 N N . LEU A 1 83 ? 9.464 -11.211 7.498 1.00 89.56 83 LEU A N 1
ATOM 684 C CA . LEU A 1 83 ? 9.382 -12.555 8.076 1.00 89.56 83 LEU A CA 1
ATOM 685 C C . LEU A 1 83 ? 10.543 -12.908 9.007 1.00 89.56 83 LEU A C 1
ATOM 687 O O . LEU A 1 83 ? 10.331 -13.667 9.946 1.00 89.56 83 LEU A O 1
ATOM 691 N N . LYS A 1 84 ? 11.746 -12.387 8.749 1.00 89.25 84 LYS A N 1
ATOM 692 C CA . LYS A 1 84 ? 12.916 -12.595 9.615 1.00 89.25 84 LYS A CA 1
ATOM 693 C C . LYS A 1 84 ? 12.786 -11.882 10.961 1.00 89.25 84 LYS A C 1
ATOM 695 O O . LYS A 1 84 ? 13.303 -12.378 11.951 1.0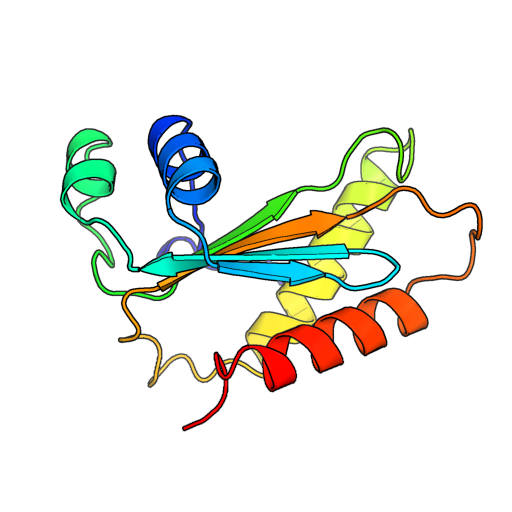0 89.25 84 LYS A O 1
ATOM 700 N N . ASN A 1 85 ? 12.109 -10.734 10.990 1.00 86.38 85 ASN A N 1
ATOM 701 C CA . ASN A 1 85 ? 12.021 -9.882 12.181 1.00 86.38 85 ASN A CA 1
ATOM 702 C C . ASN A 1 85 ? 10.677 -10.011 12.911 1.00 86.38 85 ASN A C 1
ATOM 704 O O . ASN A 1 85 ? 10.571 -9.669 14.085 1.00 86.38 85 ASN A O 1
ATOM 708 N N . PHE A 1 86 ? 9.642 -10.509 12.236 1.00 82.75 86 PHE A N 1
ATOM 709 C CA . PHE A 1 86 ? 8.328 -10.710 12.825 1.00 82.75 86 PHE A CA 1
ATOM 710 C C . PHE A 1 86 ? 8.239 -12.071 13.524 1.00 82.75 86 PHE A C 1
ATOM 712 O O . PHE A 1 86 ? 8.260 -13.126 12.883 1.00 82.75 86 PHE A O 1
ATOM 719 N N . ARG A 1 87 ? 8.081 -12.041 14.848 1.00 75.12 87 ARG A N 1
ATOM 720 C CA . ARG A 1 87 ? 7.858 -13.222 15.690 1.00 75.12 87 ARG A CA 1
ATOM 721 C C . ARG A 1 87 ? 6.480 -13.832 15.409 1.00 75.12 87 ARG A C 1
ATOM 723 O O . ARG A 1 87 ? 5.451 -13.210 15.662 1.00 75.12 87 ARG A O 1
ATOM 730 N N . LYS A 1 88 ? 6.444 -15.044 14.838 1.00 68.81 88 LYS A N 1
ATOM 731 C CA . LYS A 1 88 ? 5.192 -15.733 14.448 1.00 68.81 88 LYS A CA 1
ATOM 732 C C . LYS A 1 88 ? 4.300 -16.067 15.646 1.00 68.81 88 LYS A C 1
ATOM 734 O O . LYS A 1 88 ? 3.082 -16.065 15.503 1.00 68.81 88 LYS A O 1
ATOM 739 N N . ASP A 1 89 ? 4.908 -16.348 16.788 1.00 67.06 89 ASP A N 1
ATOM 740 C CA . ASP A 1 89 ? 4.284 -16.560 18.095 1.00 67.06 89 ASP A CA 1
ATOM 741 C C . ASP A 1 89 ? 3.515 -15.319 18.576 1.00 67.06 89 ASP A C 1
ATOM 743 O O . ASP A 1 89 ? 2.442 -15.444 19.157 1.00 67.06 89 ASP A O 1
ATOM 747 N N . LYS A 1 90 ? 3.974 -14.112 18.217 1.00 64.62 90 LYS A N 1
ATOM 748 C CA . LYS A 1 90 ? 3.298 -12.842 18.530 1.00 64.62 90 LYS A CA 1
ATOM 749 C C . LYS A 1 90 ? 2.305 -12.388 17.448 1.00 64.62 90 LYS A C 1
ATOM 751 O O . LYS A 1 90 ? 1.864 -11.241 17.425 1.00 64.62 90 LYS A O 1
ATOM 756 N N . ASN A 1 91 ? 1.898 -13.275 16.534 1.00 69.88 91 ASN A N 1
ATOM 757 C CA . ASN A 1 91 ? 1.016 -12.917 15.416 1.00 69.88 91 ASN A CA 1
ATOM 758 C C . ASN A 1 91 ? -0.452 -12.668 15.816 1.00 69.88 91 ASN A C 1
ATOM 760 O O . ASN A 1 91 ? -1.288 -12.477 14.940 1.00 69.88 91 ASN A O 1
ATOM 764 N N . HIS A 1 92 ? -0.794 -12.642 17.103 1.00 70.06 92 HIS A N 1
ATOM 765 C CA . HIS A 1 92 ? -2.151 -12.369 17.598 1.00 70.06 92 HIS A CA 1
ATOM 766 C C . HIS A 1 92 ? -2.536 -10.878 17.560 1.00 70.06 92 HIS A C 1
ATOM 768 O O . HIS A 1 92 ? -3.467 -10.456 18.241 1.00 70.06 92 HIS A O 1
ATOM 774 N N . LYS A 1 93 ? -1.825 -10.065 16.769 1.00 79.00 93 LYS A N 1
ATOM 775 C CA . LYS A 1 93 ? -2.103 -8.639 16.588 1.00 79.00 93 LYS A CA 1
ATOM 776 C C . LYS A 1 93 ? -3.164 -8.440 15.495 1.00 79.00 93 LYS A C 1
ATOM 778 O O . LYS A 1 93 ? -2.858 -8.667 14.322 1.00 79.00 93 LYS A O 1
ATOM 783 N N . PRO A 1 94 ? -4.375 -7.952 15.824 1.00 86.94 94 PRO A N 1
ATOM 784 C CA . PRO A 1 94 ? -5.453 -7.750 14.861 1.00 86.94 94 PRO A CA 1
ATOM 785 C C . PRO A 1 94 ? -5.216 -6.465 14.055 1.00 86.94 94 PRO A C 1
ATOM 787 O O . PRO A 1 94 ? -5.979 -5.508 14.162 1.00 86.94 94 PRO A O 1
ATOM 790 N N . TYR A 1 95 ? -4.147 -6.416 13.258 1.00 91.88 95 TYR A N 1
ATOM 791 C CA . TYR A 1 95 ? -3.796 -5.272 12.414 1.00 91.88 95 TYR A CA 1
ATOM 792 C C . TYR A 1 95 ? -3.494 -5.700 10.984 1.00 91.88 95 TYR A C 1
ATOM 794 O O . TYR A 1 95 ? -2.905 -6.751 10.719 1.00 91.88 95 TYR A O 1
ATOM 802 N N . TRP A 1 96 ? -3.889 -4.853 10.043 1.00 94.31 96 TRP A N 1
ATOM 803 C CA . TRP A 1 96 ? -3.548 -4.983 8.640 1.00 94.31 96 TRP A CA 1
ATOM 804 C C . TRP A 1 96 ? -2.614 -3.862 8.219 1.00 94.31 96 TRP A C 1
ATOM 806 O O . TRP A 1 96 ? -2.896 -2.690 8.457 1.00 94.31 96 TRP A O 1
ATOM 816 N N . LEU A 1 97 ? -1.536 -4.235 7.536 1.00 95.25 97 LEU A N 1
ATOM 817 C CA . LEU A 1 97 ? -0.561 -3.317 6.971 1.00 95.25 97 LEU A CA 1
ATOM 818 C C . LEU A 1 97 ? -0.609 -3.368 5.442 1.00 95.25 97 LEU A C 1
ATOM 820 O O . LEU A 1 97 ? -0.403 -4.414 4.825 1.00 95.25 97 LEU A O 1
ATOM 824 N N . LEU A 1 98 ? -0.811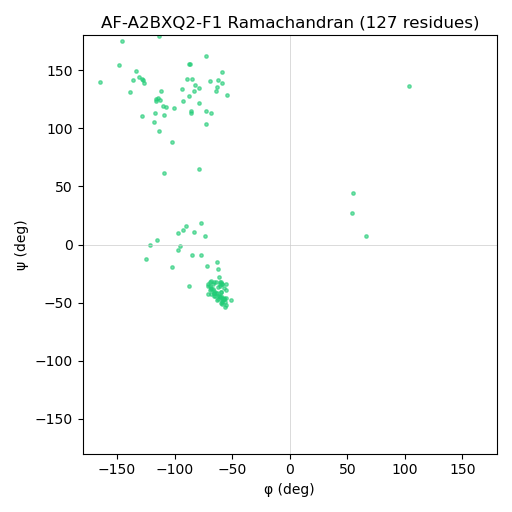 -2.214 4.816 1.00 97.12 98 LEU A N 1
ATOM 825 C CA . LEU A 1 98 ? -0.585 -2.020 3.390 1.00 97.12 98 LEU A CA 1
ATOM 826 C C . LEU A 1 98 ? 0.628 -1.116 3.174 1.00 97.12 98 LEU A C 1
ATOM 828 O O . LEU A 1 98 ? 0.628 0.055 3.552 1.00 97.12 98 LEU A O 1
ATOM 832 N N . VAL A 1 99 ? 1.630 -1.655 2.493 1.00 96.62 99 VAL A N 1
ATOM 833 C CA . VAL A 1 99 ? 2.855 -0.952 2.112 1.00 96.62 99 VAL A CA 1
ATOM 834 C C . VAL A 1 99 ? 2.740 -0.540 0.654 1.00 96.62 99 VAL A C 1
ATOM 836 O O . VAL A 1 99 ? 2.647 -1.399 -0.220 1.00 96.62 99 VAL A O 1
ATOM 839 N N . ASN A 1 100 ? 2.749 0.762 0.381 1.00 95.31 100 ASN A N 1
ATOM 840 C CA . ASN A 1 100 ? 2.721 1.301 -0.978 1.00 95.31 100 ASN A CA 1
ATOM 841 C C . ASN A 1 100 ? 4.085 1.884 -1.327 1.00 95.31 100 ASN A C 1
ATOM 843 O O . ASN A 1 100 ? 4.509 2.847 -0.693 1.00 95.31 100 ASN A O 1
ATOM 847 N N . LEU A 1 101 ? 4.750 1.339 -2.345 1.00 93.81 101 LEU A N 1
ATOM 848 C CA . LEU A 1 101 ? 5.991 1.925 -2.849 1.00 93.81 101 LEU A CA 1
ATOM 849 C C . LEU A 1 101 ? 5.698 3.125 -3.752 1.00 93.81 101 LEU A C 1
ATOM 851 O O . LEU A 1 101 ? 4.841 3.063 -4.642 1.00 93.81 101 LEU A O 1
ATOM 855 N N . LYS A 1 102 ? 6.455 4.199 -3.533 1.00 89.62 102 LYS A N 1
ATOM 856 C CA . LYS A 1 102 ? 6.480 5.395 -4.374 1.00 89.62 102 LYS A CA 1
ATOM 857 C C . LYS A 1 102 ? 7.488 5.203 -5.508 1.00 89.62 102 LYS A C 1
ATOM 859 O O . LYS A 1 102 ? 8.410 4.398 -5.403 1.00 89.62 102 LYS A O 1
ATOM 864 N N . SER A 1 103 ? 7.279 5.925 -6.606 1.00 82.88 103 SER A N 1
ATOM 865 C CA . SER A 1 103 ? 8.274 6.001 -7.679 1.00 82.88 103 SER A CA 1
ATOM 866 C C . SER A 1 103 ? 9.542 6.650 -7.130 1.00 82.88 103 SER A C 1
ATOM 868 O O . SER A 1 103 ? 9.434 7.651 -6.424 1.00 82.88 103 SER A O 1
ATOM 870 N N . SER A 1 104 ? 10.712 6.101 -7.437 1.00 68.62 104 SER A N 1
ATOM 871 C CA . SER A 1 104 ? 11.985 6.775 -7.197 1.00 68.62 104 SER A CA 1
ATOM 872 C C . SER A 1 104 ? 12.878 6.604 -8.417 1.00 68.62 104 SER A C 1
ATOM 874 O O . SER A 1 104 ? 12.887 5.543 -9.041 1.00 68.62 104 SER A O 1
ATOM 876 N N . ASP A 1 105 ? 13.621 7.652 -8.755 1.00 64.38 105 ASP A N 1
ATOM 877 C CA . ASP A 1 105 ? 14.388 7.724 -10.003 1.00 64.38 105 ASP A CA 1
ATOM 878 C C . ASP A 1 105 ? 15.756 7.022 -9.931 1.00 64.38 105 ASP A C 1
ATOM 880 O O . ASP A 1 105 ? 16.572 7.155 -10.835 1.00 64.38 105 ASP A O 1
ATOM 884 N N . SER A 1 106 ? 16.042 6.246 -8.878 1.00 56.47 106 SER A N 1
ATOM 885 C CA . SER A 1 106 ? 17.373 5.648 -8.685 1.00 56.47 106 SER A CA 1
ATOM 886 C C . SER A 1 106 ? 17.349 4.119 -8.725 1.00 56.47 106 SER A C 1
ATOM 888 O O . SER A 1 106 ? 16.628 3.461 -7.979 1.00 56.47 106 SER A O 1
ATOM 890 N N . CYS A 1 107 ? 18.179 3.556 -9.606 1.00 51.59 107 CYS A N 1
ATOM 891 C CA . CYS A 1 107 ? 18.296 2.120 -9.882 1.00 51.59 107 CYS A CA 1
ATOM 892 C C . CYS A 1 107 ? 18.981 1.330 -8.741 1.00 51.59 107 CYS A C 1
ATOM 894 O O . CYS A 1 107 ? 18.807 0.119 -8.639 1.00 51.59 107 CYS A O 1
ATOM 896 N N . ASN A 1 108 ? 19.716 2.002 -7.843 1.00 60.09 108 ASN A N 1
ATOM 897 C CA . ASN A 1 108 ? 20.515 1.362 -6.789 1.00 60.09 108 ASN A CA 1
ATOM 898 C C . ASN A 1 108 ? 19.910 1.573 -5.386 1.00 60.09 108 ASN A C 1
ATOM 900 O O . ASN A 1 108 ? 20.467 2.256 -4.525 1.00 60.09 108 ASN A O 1
ATOM 904 N N . TYR A 1 109 ? 18.687 1.070 -5.204 1.00 79.88 109 TYR A N 1
ATOM 905 C CA . TYR A 1 109 ? 17.774 1.541 -4.156 1.00 79.88 109 TYR A CA 1
ATOM 906 C C . TYR A 1 109 ? 17.306 0.455 -3.161 1.00 79.88 109 TYR A C 1
ATOM 908 O O . TYR A 1 109 ? 16.586 0.760 -2.215 1.00 79.88 109 TYR A O 1
ATOM 916 N N . GLU A 1 110 ? 17.737 -0.806 -3.306 1.00 85.44 110 GLU A N 1
ATOM 917 C CA . GLU A 1 110 ? 17.299 -1.912 -2.429 1.00 85.44 110 GLU A CA 1
ATOM 918 C C . GLU A 1 110 ? 17.662 -1.694 -0.949 1.00 85.44 110 GLU A C 1
ATOM 920 O O . GLU A 1 110 ? 16.796 -1.842 -0.086 1.00 85.44 110 GLU A O 1
ATOM 925 N N . SER A 1 111 ? 18.891 -1.267 -0.642 1.00 88.25 111 SER A N 1
ATOM 926 C CA . SER A 1 111 ? 19.316 -1.018 0.746 1.00 88.25 111 SER A CA 1
ATOM 927 C C . SER A 1 111 ? 18.550 0.141 1.385 1.00 88.25 111 SER A C 1
ATOM 929 O O . SER A 1 111 ? 18.116 0.042 2.528 1.00 88.25 111 SER A O 1
ATOM 931 N N . LYS A 1 112 ? 18.305 1.219 0.630 1.00 90.81 112 LYS A N 1
ATOM 932 C CA . LYS A 1 112 ? 17.525 2.370 1.107 1.00 90.81 112 LYS A CA 1
ATOM 933 C C . LYS A 1 112 ? 16.032 2.033 1.257 1.00 90.81 112 LYS A C 1
ATOM 935 O O . LYS A 1 112 ? 15.414 2.484 2.217 1.00 90.81 112 LYS A O 1
ATOM 940 N N . LEU A 1 113 ? 15.466 1.196 0.373 1.00 91.88 113 LEU A N 1
ATOM 941 C CA . LEU A 1 113 ? 14.122 0.621 0.551 1.00 91.88 113 LEU A CA 1
ATOM 942 C C . LEU A 1 113 ? 14.033 -0.121 1.868 1.00 91.88 113 LEU A C 1
ATOM 944 O O . LEU A 1 113 ? 13.082 0.075 2.617 1.00 91.88 113 LEU A O 1
ATOM 948 N N . LEU A 1 114 ? 15.008 -0.990 2.115 1.00 93.06 114 LEU A N 1
ATOM 949 C CA . LEU A 1 114 ? 15.030 -1.814 3.304 1.00 93.06 114 LEU A CA 1
ATOM 950 C C . LEU A 1 114 ? 15.178 -0.958 4.565 1.00 93.06 114 LEU A C 1
ATOM 952 O O . LEU A 1 114 ? 14.417 -1.152 5.506 1.00 93.06 114 LEU A O 1
ATOM 956 N N . GLN A 1 115 ? 16.073 0.029 4.549 1.00 93.69 115 GLN A N 1
ATOM 957 C CA . GLN A 1 115 ? 16.281 0.965 5.653 1.00 93.69 115 GLN A CA 1
ATOM 958 C C . GLN A 1 115 ? 15.026 1.799 5.956 1.00 93.69 115 GLN A C 1
ATOM 960 O O . GLN A 1 115 ? 14.640 1.945 7.114 1.00 93.69 115 GLN A O 1
ATOM 965 N N . GLU A 1 116 ? 14.339 2.325 4.937 1.00 94.12 116 GLU A N 1
ATOM 966 C CA . GLU A 1 116 ? 13.093 3.066 5.160 1.00 94.12 116 GLU A CA 1
ATOM 967 C C . GLU A 1 116 ? 11.960 2.140 5.624 1.00 94.12 116 GLU A C 1
ATOM 969 O O . GLU A 1 116 ? 11.194 2.500 6.517 1.00 94.12 116 GLU A O 1
ATOM 974 N N . PHE A 1 117 ? 11.869 0.928 5.066 1.00 95.00 117 PHE A N 1
ATOM 975 C CA . PHE A 1 117 ? 10.905 -0.080 5.506 1.00 95.00 117 PHE A CA 1
ATOM 976 C C . PHE A 1 117 ? 11.090 -0.403 6.992 1.00 95.00 117 PHE A C 1
ATOM 978 O O . PHE A 1 117 ? 10.121 -0.395 7.745 1.00 95.00 117 PHE A O 1
ATOM 985 N N . GLN A 1 118 ? 12.333 -0.627 7.418 1.00 93.75 118 GLN A N 1
ATOM 986 C CA . GLN A 1 118 ? 12.719 -0.824 8.814 1.00 93.75 118 GLN A CA 1
ATOM 987 C C . GLN A 1 118 ? 12.282 0.345 9.690 1.00 93.75 118 GLN A C 1
ATOM 989 O O . GLN A 1 118 ? 11.564 0.152 10.669 1.00 93.75 118 GLN A O 1
ATOM 994 N N . HIS A 1 119 ? 12.667 1.561 9.302 1.00 94.75 119 HIS A N 1
ATOM 995 C CA . HIS A 1 119 ? 12.325 2.771 10.035 1.00 94.75 119 HIS A CA 1
ATOM 996 C C . HIS A 1 119 ? 10.810 2.916 10.226 1.00 94.75 119 HIS A C 1
ATOM 998 O O . HIS A 1 119 ? 10.356 3.185 11.335 1.00 94.75 119 HIS A O 1
ATOM 1004 N N . LEU A 1 120 ? 10.011 2.698 9.176 1.00 95.50 120 LEU A N 1
ATOM 1005 C CA . LEU A 1 120 ? 8.553 2.797 9.266 1.00 95.50 120 LEU A CA 1
ATOM 1006 C C . LEU A 1 120 ? 7.933 1.681 10.110 1.00 95.50 120 LEU A C 1
ATOM 1008 O O . LEU A 1 120 ? 6.969 1.941 10.827 1.00 95.50 120 LEU A O 1
ATOM 1012 N N . ILE A 1 121 ? 8.484 0.465 10.067 1.00 92.69 121 ILE A N 1
ATOM 1013 C CA . ILE A 1 121 ? 8.050 -0.627 10.943 1.00 92.69 121 ILE A CA 1
ATOM 1014 C C . ILE A 1 121 ? 8.246 -0.236 12.415 1.00 92.69 121 ILE A C 1
ATOM 1016 O O . ILE A 1 121 ? 7.282 -0.309 13.178 1.00 92.69 121 ILE A O 1
ATOM 1020 N N . PHE A 1 122 ? 9.433 0.245 12.798 1.00 90.69 122 PHE A N 1
ATOM 1021 C CA . PHE A 1 122 ? 9.700 0.703 14.167 1.00 90.69 122 PHE A CA 1
ATOM 1022 C C . PHE A 1 122 ? 8.839 1.908 14.552 1.00 90.69 122 PHE A C 1
ATOM 1024 O O . PHE A 1 122 ? 8.181 1.894 15.588 1.00 90.69 122 PHE A O 1
ATOM 1031 N N . LYS A 1 123 ? 8.765 2.921 13.681 1.00 92.88 123 LYS A N 1
ATOM 1032 C CA . LYS A 1 123 ? 7.969 4.136 13.907 1.00 92.88 123 LYS A CA 1
ATOM 1033 C C . LYS A 1 123 ? 6.483 3.841 14.110 1.00 92.88 123 LYS A C 1
ATOM 1035 O O . LYS A 1 123 ? 5.817 4.546 14.857 1.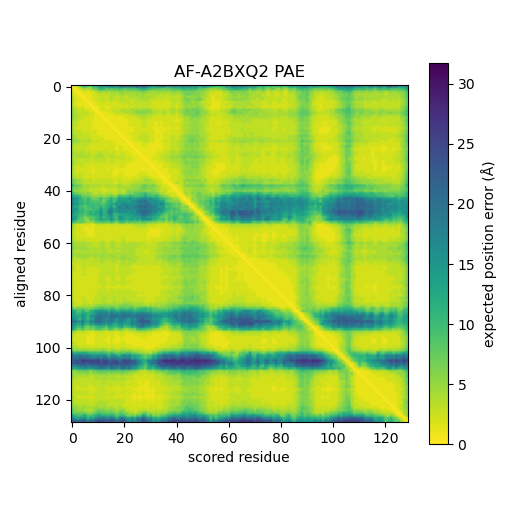00 92.88 123 LYS A O 1
ATOM 1040 N N . SER A 1 124 ? 5.961 2.819 13.437 1.00 91.00 124 SER A N 1
ATOM 1041 C CA . SER A 1 124 ? 4.563 2.408 13.580 1.00 91.00 124 SER A CA 1
ATOM 1042 C C . SER A 1 124 ? 4.255 1.623 14.855 1.00 91.00 124 SER A C 1
ATOM 1044 O O . SER A 1 124 ? 3.095 1.321 15.112 1.00 91.00 124 SER A O 1
ATOM 1046 N N . GLY A 1 125 ? 5.274 1.219 15.618 1.00 86.81 125 GLY A N 1
ATOM 1047 C CA . GLY A 1 125 ? 5.103 0.384 16.804 1.00 86.81 125 GLY A CA 1
ATOM 1048 C C . GLY A 1 125 ? 4.606 -1.039 16.524 1.00 86.81 125 GLY A C 1
ATOM 1049 O O . GLY A 1 125 ? 4.339 -1.784 17.461 1.00 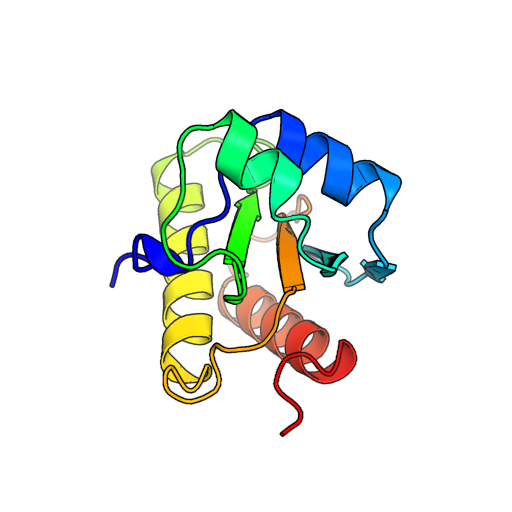86.81 125 GLY A O 1
ATOM 1050 N N . LEU A 1 126 ? 4.511 -1.470 15.258 1.00 80.44 126 LEU A N 1
ATOM 1051 C CA . LEU A 1 126 ? 4.015 -2.807 14.902 1.00 80.44 126 LEU A CA 1
ATOM 1052 C C . LEU A 1 126 ? 4.866 -3.943 15.491 1.00 80.44 126 LEU A C 1
ATOM 1054 O O . LEU A 1 126 ? 4.325 -4.996 15.836 1.00 80.44 126 LEU A O 1
ATOM 1058 N N . LEU A 1 127 ? 6.182 -3.731 15.595 1.00 70.69 127 LEU A N 1
ATOM 1059 C CA . LEU A 1 127 ? 7.128 -4.679 16.193 1.00 70.69 127 LEU A CA 1
ATOM 1060 C C . LEU A 1 127 ? 7.435 -4.405 17.669 1.00 70.69 127 LEU A C 1
ATOM 1062 O O . LEU A 1 127 ? 8.193 -5.173 18.252 1.00 70.69 127 LEU A O 1
ATOM 1066 N N . ASN A 1 128 ? 6.865 -3.359 18.272 1.00 63.41 128 ASN A N 1
ATOM 1067 C CA . ASN A 1 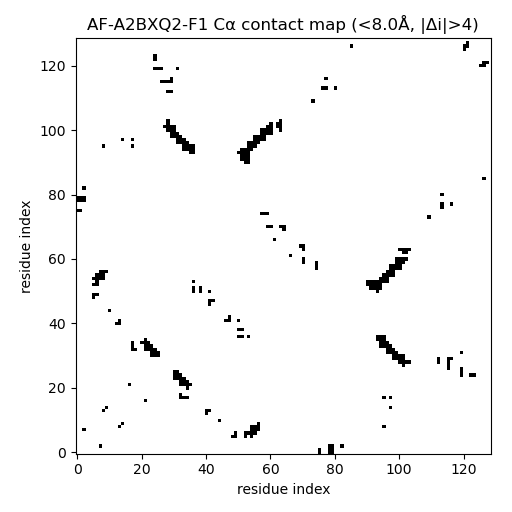128 ? 7.045 -3.126 19.699 1.00 63.41 128 ASN A CA 1
ATOM 1068 C C . ASN A 1 128 ? 6.216 -4.186 20.442 1.00 63.41 128 ASN A C 1
ATOM 1070 O O . ASN A 1 128 ? 4.987 -4.117 20.435 1.00 63.41 128 ASN A O 1
ATOM 1074 N N . ASP A 1 129 ? 6.902 -5.201 20.969 1.00 53.41 129 ASP A N 1
ATOM 1075 C CA . ASP A 1 129 ? 6.509 -6.045 22.106 1.00 53.41 129 ASP A CA 1
ATOM 1076 C C . ASP A 1 129 ? 7.757 -6.355 22.936 1.00 53.41 129 ASP A C 1
ATOM 1078 O O . ASP A 1 129 ? 8.585 -7.170 22.447 1.00 53.41 129 ASP A O 1
#

Foldseek 3Di:
DDADPLQADDDPVSVVCQVPAFDWDDDPWKIKTKHFQDLVVCVVVVNPHNSQFHHEDEAEDCLQDVDPVVVVVLRVLLSVLCVVLDDPVPRSHRMYIYMYGDHDPDPVCSVVSNVVSVVSCVVVCVSPD

Organism: Prochlorococcus marinus (strain MIT 9515) (NCBI:txid167542)

Mean predicted aligned error: 5.93 Å

Secondary structure (DSSP, 8-state):
-PPPGGGB---HHHHHHHHHH-EEEE-SSEEEEEEE--HHHHHHTT--TTTTS-EEEEEE-TTT-S-HHHHHHHHHHHHHHHHHHS-GGG----EEEEEEEPP-S-SS-HHHHHHHHHHHHHHTTTT--